Protein AF-A0A2T2UV21-F1 (afdb_monomer)

Mean predicted aligned error: 8.76 Å

Nearest PDB structures (foldseek):
  7okt-assembly1_A  TM=3.272E-01  e=1.827E-02  Homo sapiens
  8c44-assembly1_C  TM=3.329E-01  e=5.247E-02  Homo sapiens
  2wy3-assembly1_A  TM=2.873E-01  e=1.207E-01  Homo sapiens
  7t0r-assembly1_A  TM=2.898E-01  e=2.223E-01  Homo sapiens
  7fi7-assembly1_C  TM=2.508E-01  e=1.552E+00  Homo sapiens

pLDDT: mean 76.43, std 15.65, range [27.02, 93.19]

Foldseek 3Di:
DDDDDFCPPDDQDDDDPDAWWDWGWPDPDLQAQIWIWIDHPDDIDIDRFDFDAQQFFKKKWKWFAARVHNDIDTAWIWTQRQQDIDIDDHPPPQADPVLVVVLVVVVNVVSDPVCNVVSQLVSQLRGPHKMKIWMWGAPGRGSRTQWIKMWIYHNSDTDDIDIDHDRDSD

Sequence (170 aa):
MPWYNPHDDWQETDAPTGPGLDVQINAPNRDERPVVRFQTDSDPFLLTGTEPRPETDTIHTVARIDPGTGTGTLLFVVHADGQNLVFEERAPDAVNDAVYDHVRSALNEIMVPVYIDDVIDELSEKVSGLAVLHTAQYDGTGPTWTYFRTSVFDDGTLLLEDEYGEMDLS

Solvent-accessible surface area (backbone atoms only — not comparable to full-atom values): 9782 Å² total; per-residue (Å²): 135,86,76,89,71,86,79,84,79,81,67,89,73,76,82,80,92,67,92,57,74,45,82,44,75,50,63,95,44,54,75,43,62,51,29,42,34,36,38,36,101,50,77,62,27,73,51,54,64,77,86,59,45,79,72,40,57,38,41,38,27,34,30,37,32,34,72,92,65,28,49,65,41,65,42,37,33,37,34,28,39,82,74,41,77,50,79,43,69,73,36,80,87,72,53,58,68,71,58,50,54,47,49,55,50,52,51,70,71,47,64,47,80,86,54,50,58,61,51,46,27,62,44,7,60,75,47,85,44,34,27,33,44,38,36,40,23,46,74,41,64,48,51,30,44,58,22,39,36,38,40,33,19,46,68,60,36,84,76,47,76,53,75,44,75,64,83,83,87,126

Secondary structure (DSSP, 8-state):
-PPP--------PPPP-SSS-EEEEE-S-TTS--EEEEE-SSSPEEE------TT-SEEEEEEEEETTTTEEEEEEEEEEETTEEEEE---TTTS-HHHHHHHHHHHHH--SGGGHHHHHHHHHTTSSSEEEEEEEEESSSSS-EEEEEEEEEETTEEEEEEEES-----

Structure (mmCIF, N/CA/C/O backbone):
data_AF-A0A2T2UV21-F1
#
_entry.id   AF-A0A2T2UV21-F1
#
loop_
_atom_site.group_PDB
_atom_site.id
_atom_site.type_symbol
_atom_site.label_atom_id
_atom_site.label_alt_id
_atom_site.label_comp_id
_atom_site.label_asym_id
_atom_site.label_entity_id
_atom_site.label_seq_id
_atom_site.pdbx_PDB_ins_code
_atom_site.Cartn_x
_atom_site.Cartn_y
_atom_site.Cartn_z
_atom_site.occupancy
_atom_site.B_iso_or_equiv
_atom_site.auth_seq_id
_atom_site.auth_comp_id
_atom_site.auth_asym_id
_atom_site.auth_atom_id
_atom_site.pdbx_PDB_model_num
ATOM 1 N N . MET A 1 1 ? 8.908 -31.275 0.273 1.00 32.34 1 MET A N 1
ATOM 2 C CA . MET A 1 1 ? 9.275 -29.984 -0.331 1.00 32.34 1 MET A CA 1
ATOM 3 C C . MET A 1 1 ? 8.289 -29.750 -1.467 1.00 32.34 1 MET A C 1
ATOM 5 O O . MET A 1 1 ? 8.500 -30.325 -2.530 1.00 32.34 1 MET A O 1
ATOM 9 N N . PRO A 1 2 ? 7.142 -29.096 -1.231 1.00 30.80 2 PRO A N 1
ATOM 10 C CA . PRO A 1 2 ? 6.281 -28.679 -2.326 1.00 3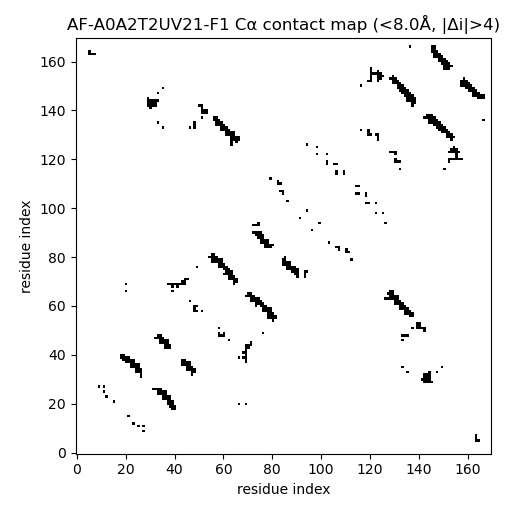0.80 2 PRO A CA 1
ATOM 11 C C . PRO A 1 2 ? 6.925 -27.454 -2.980 1.00 30.80 2 PRO A C 1
ATOM 13 O O . PRO A 1 2 ? 7.335 -26.526 -2.290 1.00 30.80 2 PRO A O 1
ATOM 16 N N . TRP A 1 3 ? 7.101 -27.521 -4.293 1.00 29.81 3 TRP A N 1
ATOM 17 C CA . TRP A 1 3 ? 7.645 -26.437 -5.099 1.00 29.81 3 TRP A CA 1
ATOM 18 C C . TRP A 1 3 ? 6.551 -25.390 -5.312 1.00 29.81 3 TRP A C 1
ATOM 20 O O . TRP A 1 3 ? 5.423 -25.753 -5.646 1.00 29.81 3 TRP A O 1
ATOM 30 N N . TYR A 1 4 ? 6.893 -24.126 -5.071 1.00 34.09 4 TYR A N 1
ATOM 31 C CA . TYR A 1 4 ? 6.077 -22.959 -5.394 1.00 34.09 4 TYR A CA 1
ATOM 32 C C . TYR A 1 4 ? 5.846 -22.937 -6.911 1.00 34.09 4 TYR A C 1
ATOM 34 O O . TYR A 1 4 ? 6.796 -23.070 -7.684 1.00 34.09 4 TYR A O 1
ATOM 42 N N . ASN A 1 5 ? 4.583 -22.869 -7.322 1.00 27.02 5 ASN A N 1
ATOM 43 C CA . ASN A 1 5 ? 4.183 -22.780 -8.719 1.00 27.02 5 ASN A CA 1
ATOM 44 C C . ASN A 1 5 ? 3.604 -21.373 -8.906 1.00 27.02 5 ASN A C 1
ATOM 46 O O . ASN A 1 5 ? 2.537 -21.126 -8.339 1.00 27.02 5 ASN A O 1
ATOM 50 N N . PRO A 1 6 ? 4.281 -20.458 -9.622 1.00 38.47 6 PRO A N 1
ATOM 51 C CA . PRO A 1 6 ? 3.704 -19.155 -9.919 1.00 38.47 6 PRO A CA 1
ATOM 52 C C . PRO A 1 6 ? 2.419 -19.396 -10.716 1.00 38.47 6 PRO A C 1
ATOM 54 O O . PRO A 1 6 ? 2.433 -20.046 -11.765 1.00 38.47 6 PRO A O 1
ATOM 57 N N . HIS A 1 7 ? 1.282 -18.978 -10.165 1.00 36.75 7 HIS A N 1
ATOM 58 C CA . HIS A 1 7 ? -0.004 -19.107 -10.835 1.00 36.75 7 HIS A CA 1
ATOM 59 C C . HIS A 1 7 ? -0.081 -18.055 -11.951 1.00 36.75 7 HIS A C 1
ATOM 61 O O . HIS A 1 7 ? -0.518 -16.934 -11.740 1.00 36.75 7 HIS A O 1
ATOM 67 N N . ASP A 1 8 ? 0.341 -18.446 -13.154 1.00 38.53 8 ASP A N 1
ATOM 68 C CA . ASP A 1 8 ? 0.258 -17.653 -14.396 1.00 38.53 8 ASP A CA 1
ATOM 69 C C . ASP A 1 8 ? -1.171 -17.639 -15.004 1.00 38.53 8 ASP A C 1
ATOM 71 O O . ASP A 1 8 ? -1.413 -17.067 -16.066 1.00 38.53 8 ASP A O 1
ATOM 75 N N . ASP A 1 9 ? -2.139 -18.272 -14.331 1.00 37.34 9 ASP A N 1
ATOM 76 C CA . ASP A 1 9 ? -3.537 -18.387 -14.760 1.00 37.34 9 ASP A CA 1
ATOM 77 C C . ASP A 1 9 ? -4.398 -17.289 -14.113 1.00 37.34 9 ASP A C 1
ATOM 79 O O . ASP A 1 9 ? -5.303 -17.565 -13.322 1.00 37.34 9 ASP A O 1
ATOM 83 N N . TRP A 1 10 ? -4.109 -16.025 -14.428 1.00 43.28 10 TRP A N 1
ATOM 84 C CA . TRP A 1 10 ? -4.939 -14.914 -13.966 1.00 43.28 10 TRP A CA 1
ATOM 85 C C . TRP A 1 10 ? -6.295 -14.927 -14.687 1.00 43.28 10 TRP A C 1
ATOM 87 O O . TRP A 1 10 ? 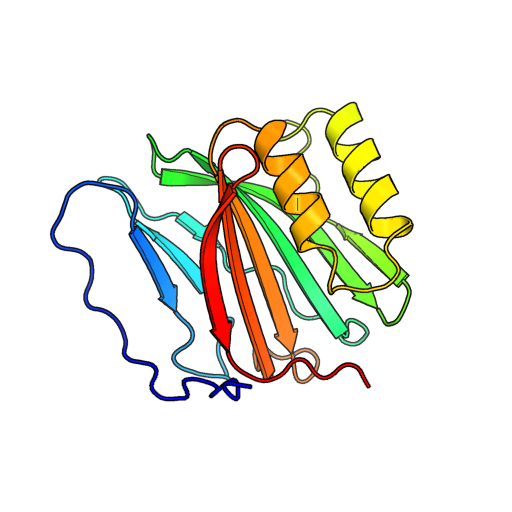-6.362 -14.965 -15.919 1.00 43.28 10 TRP A O 1
ATOM 97 N N . GLN A 1 11 ? -7.388 -14.890 -13.926 1.00 38.41 11 GLN A N 1
ATOM 98 C CA . GLN A 1 11 ? -8.730 -14.642 -14.449 1.00 38.41 11 GLN A CA 1
ATOM 99 C C . GLN A 1 11 ? -9.283 -13.400 -13.766 1.00 38.41 11 GLN A C 1
ATOM 101 O O . GLN A 1 11 ? -9.299 -13.331 -12.540 1.00 38.41 11 GLN A O 1
ATOM 106 N N . GLU A 1 12 ? -9.745 -12.442 -14.569 1.00 39.62 12 GLU A N 1
ATOM 107 C CA . GLU A 1 12 ? -10.559 -11.324 -14.101 1.00 39.62 12 GLU A CA 1
ATOM 108 C C . GLU A 1 12 ? -11.738 -11.910 -13.318 1.00 39.62 12 GLU A C 1
ATOM 110 O O . GLU A 1 12 ? -12.584 -12.607 -13.881 1.00 39.62 12 GLU A O 1
ATOM 115 N N . THR A 1 13 ? -11.745 -11.726 -11.999 1.00 44.94 13 THR A N 1
ATOM 116 C CA . THR A 1 13 ? -12.855 -12.174 -11.169 1.00 44.94 13 THR A CA 1
ATOM 117 C C . THR A 1 13 ? -14.022 -11.220 -11.370 1.00 44.94 13 THR A C 1
ATOM 119 O O . THR A 1 13 ? -13.888 -10.003 -11.234 1.00 44.94 13 THR A O 1
ATOM 122 N N . ASP A 1 14 ? -15.181 -11.784 -11.719 1.00 43.19 14 ASP A N 1
ATOM 123 C CA . ASP A 1 14 ? -16.437 -11.041 -11.761 1.00 43.19 14 ASP A CA 1
ATOM 124 C C . ASP A 1 14 ? -16.653 -10.310 -10.429 1.00 43.19 14 ASP A C 1
ATOM 126 O O . ASP A 1 14 ? -16.345 -10.841 -9.358 1.00 43.19 14 ASP A O 1
ATOM 130 N N . ALA A 1 15 ? -17.218 -9.102 -10.495 1.00 50.12 15 ALA A N 1
ATOM 131 C CA . ALA A 1 15 ? -17.506 -8.323 -9.300 1.00 50.12 15 ALA A CA 1
ATOM 132 C C . ALA A 1 15 ? -18.342 -9.147 -8.286 1.00 50.12 15 ALA A C 1
ATOM 134 O O . ALA A 1 15 ? -19.316 -9.801 -8.678 1.00 50.12 15 ALA A O 1
ATOM 135 N N . PRO A 1 16 ? -18.001 -9.115 -6.988 1.00 52.50 16 PRO A N 1
ATOM 136 C CA . PRO A 1 16 ? -18.674 -9.831 -5.922 1.00 52.50 16 PRO A CA 1
ATOM 137 C C . PRO A 1 16 ? -20.154 -9.469 -5.893 1.00 52.50 16 PRO A C 1
ATOM 139 O O . PRO A 1 16 ? -20.568 -8.315 -5.978 1.00 52.50 16 PRO A O 1
ATOM 142 N N . THR A 1 17 ? -20.977 -10.493 -5.718 1.00 49.00 17 THR A N 1
ATOM 143 C CA . THR A 1 17 ? -22.435 -10.369 -5.643 1.00 49.00 17 THR A CA 1
ATOM 144 C C . THR A 1 17 ? -22.962 -10.332 -4.201 1.00 49.00 17 THR A C 1
ATOM 146 O O . THR A 1 17 ? -24.149 -10.579 -3.987 1.00 49.00 17 THR A O 1
ATOM 149 N N . GLY A 1 18 ? -22.107 -10.096 -3.198 1.00 54.25 18 GLY A N 1
ATOM 150 C CA . GLY A 1 18 ? -22.454 -10.186 -1.772 1.00 54.25 18 GLY A CA 1
ATOM 151 C C . GLY A 1 18 ? -22.006 -8.973 -0.943 1.00 54.25 18 GLY A C 1
ATOM 152 O O . GLY A 1 18 ? -21.129 -8.240 -1.383 1.00 54.25 18 GLY A O 1
ATOM 153 N N . PRO A 1 19 ? -22.602 -8.757 0.247 1.00 52.00 19 PRO A N 1
ATOM 154 C CA . PRO A 1 19 ? -22.220 -7.664 1.140 1.00 52.00 19 PRO A CA 1
ATOM 155 C C . PRO A 1 19 ? -20.870 -7.942 1.819 1.00 52.00 19 PRO A C 1
ATOM 157 O O . PRO A 1 19 ? -20.619 -9.069 2.251 1.00 52.00 19 PRO A O 1
ATOM 160 N N . GLY A 1 20 ? -20.038 -6.910 1.972 1.00 63.31 20 GLY A N 1
ATOM 161 C CA . GLY A 1 20 ? -18.727 -6.994 2.627 1.00 63.31 20 GLY A CA 1
ATOM 162 C C . GLY A 1 20 ? -17.639 -6.209 1.892 1.00 63.31 20 GLY A C 1
ATOM 163 O O . GLY A 1 20 ? -17.921 -5.541 0.901 1.00 63.31 20 GLY A O 1
ATOM 164 N N . LEU A 1 21 ? -16.407 -6.285 2.404 1.00 67.00 21 LEU A N 1
ATOM 165 C CA . LEU A 1 21 ? -15.219 -5.801 1.705 1.00 67.00 21 LEU A CA 1
ATOM 166 C C . LEU A 1 21 ? -14.702 -6.903 0.777 1.00 67.00 21 LEU A C 1
ATOM 168 O O . LEU A 1 21 ? -14.402 -8.001 1.243 1.00 67.00 21 LEU A O 1
ATOM 172 N N . ASP A 1 22 ? -14.568 -6.589 -0.504 1.00 75.00 22 ASP A N 1
ATOM 173 C CA . ASP A 1 22 ? -13.919 -7.440 -1.500 1.00 75.00 22 ASP A CA 1
ATOM 174 C C . ASP A 1 22 ? -12.667 -6.756 -2.045 1.00 75.00 22 ASP A C 1
ATOM 176 O O . ASP A 1 22 ? -12.627 -5.530 -2.189 1.00 75.00 22 ASP A O 1
ATOM 180 N N . VAL A 1 23 ? -11.642 -7.551 -2.340 1.00 72.25 23 VAL A N 1
ATOM 181 C CA . VAL A 1 23 ? -10.372 -7.063 -2.876 1.00 72.25 23 VAL A CA 1
ATOM 182 C C . VAL A 1 23 ? -10.193 -7.644 -4.266 1.00 72.25 23 VAL A C 1
ATOM 184 O O . VAL A 1 23 ? -9.982 -8.840 -4.436 1.00 72.25 23 VAL A O 1
ATOM 187 N N . GLN A 1 24 ? -10.260 -6.772 -5.263 1.00 74.19 24 GLN A N 1
ATOM 188 C CA . GLN A 1 24 ? -9.959 -7.097 -6.647 1.00 74.19 24 GLN A CA 1
ATOM 189 C C . GLN A 1 24 ? -8.622 -6.517 -7.025 1.00 74.19 24 GLN A C 1
ATOM 191 O O . GLN A 1 24 ? -8.345 -5.345 -6.792 1.00 74.19 24 GLN A O 1
ATOM 196 N N . ILE A 1 25 ? -7.827 -7.310 -7.708 1.00 70.62 25 ILE A N 1
ATOM 197 C CA . ILE A 1 25 ? -6.619 -6.823 -8.344 1.00 70.62 25 ILE A CA 1
ATOM 198 C C . ILE A 1 25 ? -6.971 -6.585 -9.801 1.00 70.62 25 ILE A C 1
ATOM 200 O O . ILE A 1 25 ? -7.700 -7.354 -10.408 1.00 70.62 25 ILE A O 1
ATOM 204 N N . ASN A 1 26 ? -6.523 -5.476 -10.360 1.00 69.44 26 ASN A N 1
ATOM 205 C CA . ASN A 1 26 ? -6.641 -5.191 -11.775 1.00 69.44 26 ASN A CA 1
ATOM 206 C C . ASN A 1 26 ? -5.225 -5.021 -12.312 1.00 69.44 26 ASN A C 1
ATOM 208 O O . ASN A 1 26 ? -4.652 -3.932 -12.246 1.00 69.44 26 ASN A O 1
ATOM 212 N N . ALA A 1 27 ? -4.664 -6.133 -12.782 1.00 65.38 27 ALA A N 1
ATOM 213 C CA . ALA A 1 27 ? -3.365 -6.209 -13.438 1.00 65.38 27 ALA A CA 1
ATOM 214 C C . ALA A 1 27 ? -3.404 -7.023 -14.764 1.00 65.38 27 ALA A C 1
ATOM 216 O O . ALA A 1 27 ? -2.474 -7.777 -15.043 1.00 65.38 27 ALA A O 1
ATOM 217 N N . PRO A 1 28 ? -4.459 -6.924 -15.607 1.00 59.06 28 PRO A N 1
ATOM 218 C CA . PRO A 1 28 ? -4.628 -7.782 -16.786 1.00 59.06 28 PRO A CA 1
ATOM 219 C C . PRO A 1 28 ? -3.633 -7.474 -17.915 1.00 59.06 28 PRO A C 1
ATOM 221 O O . PRO A 1 28 ? -3.460 -8.284 -18.824 1.00 59.06 28 PRO A O 1
ATOM 224 N N . ASN A 1 29 ? -3.002 -6.297 -17.886 1.00 70.88 29 ASN A N 1
ATOM 225 C CA . ASN A 1 29 ? -2.057 -5.841 -18.892 1.00 70.88 29 ASN A CA 1
ATOM 226 C C . ASN A 1 29 ? -0.784 -5.332 -18.211 1.00 70.88 29 ASN A C 1
ATOM 228 O O . ASN A 1 29 ? -0.842 -4.409 -17.398 1.00 70.88 29 ASN A O 1
ATOM 232 N N . ARG A 1 30 ? 0.369 -5.905 -18.578 1.00 73.88 30 ARG A N 1
ATOM 233 C CA . ARG A 1 30 ? 1.665 -5.457 -18.059 1.00 73.88 30 ARG A CA 1
ATOM 234 C C . ARG A 1 30 ? 1.972 -4.011 -18.422 1.00 73.88 30 ARG A C 1
ATOM 236 O O . ARG A 1 30 ? 2.742 -3.407 -17.703 1.00 73.88 30 ARG A O 1
ATOM 243 N N . ASP A 1 31 ? 1.355 -3.450 -19.464 1.00 75.12 31 ASP A N 1
ATOM 244 C CA . ASP A 1 31 ? 1.547 -2.058 -19.898 1.00 75.12 31 ASP A CA 1
ATOM 245 C C . ASP A 1 31 ? 0.688 -1.030 -19.131 1.00 75.12 31 ASP A C 1
ATOM 247 O O . ASP A 1 31 ? 0.717 0.164 -19.438 1.00 75.12 31 ASP A O 1
ATOM 251 N N . GLU A 1 32 ? -0.087 -1.465 -18.137 1.00 78.44 32 GLU A N 1
ATOM 252 C CA . GLU A 1 32 ? -0.891 -0.602 -17.269 1.00 78.44 32 GLU A CA 1
ATOM 253 C C . GLU A 1 32 ? -0.502 -0.813 -15.808 1.00 78.44 32 GLU A C 1
ATOM 255 O O . GLU A 1 32 ? -0.212 -1.931 -15.395 1.00 78.44 32 GLU A O 1
ATOM 260 N N . ARG A 1 33 ? -0.520 0.254 -14.999 1.00 78.25 33 ARG A N 1
ATOM 261 C CA . ARG A 1 33 ? -0.142 0.158 -13.582 1.00 78.25 33 ARG A CA 1
ATOM 262 C C . ARG A 1 33 ? -1.086 -0.797 -12.839 1.00 78.25 33 ARG A C 1
ATOM 264 O O . ARG A 1 33 ? -2.301 -0.634 -12.974 1.00 78.25 33 ARG A O 1
ATOM 271 N N . PRO A 1 34 ? -0.565 -1.725 -12.019 1.00 81.81 34 PRO A N 1
ATOM 272 C CA . PRO A 1 34 ? -1.402 -2.659 -11.284 1.00 81.81 34 PRO A CA 1
ATOM 273 C C . PRO A 1 34 ? -2.184 -1.913 -10.199 1.00 81.81 34 PRO A C 1
ATOM 275 O O . PRO A 1 34 ? -1.635 -1.084 -9.464 1.00 81.81 34 PRO A O 1
ATOM 278 N N . VAL A 1 35 ? -3.479 -2.203 -10.092 1.00 83.38 35 VAL A N 1
ATOM 279 C CA . VAL A 1 35 ? -4.384 -1.528 -9.153 1.00 83.38 35 VAL A CA 1
ATOM 280 C C . VAL A 1 35 ? -5.010 -2.537 -8.209 1.00 83.38 35 VAL A C 1
ATOM 282 O O . VAL A 1 35 ? -5.545 -3.543 -8.657 1.00 83.38 35 VAL A O 1
ATOM 285 N N . VAL A 1 36 ? -5.028 -2.232 -6.913 1.00 83.50 36 VAL A N 1
ATOM 286 C CA . VAL A 1 36 ? -5.837 -2.964 -5.933 1.00 83.50 36 VAL A CA 1
ATOM 287 C C . VAL A 1 36 ? -7.109 -2.167 -5.678 1.00 83.50 36 VAL A C 1
ATOM 289 O O . VAL A 1 36 ? -7.073 -1.010 -5.262 1.00 83.50 36 VAL A O 1
ATOM 292 N N . ARG A 1 37 ? -8.251 -2.771 -5.972 1.00 84.88 37 ARG A N 1
ATOM 293 C CA . ARG A 1 37 ? -9.585 -2.217 -5.799 1.00 84.88 37 ARG A CA 1
ATOM 294 C C . ARG A 1 37 ? -10.233 -2.844 -4.572 1.00 84.88 37 ARG A C 1
ATOM 296 O O . ARG A 1 37 ? -10.466 -4.044 -4.536 1.00 84.88 37 ARG A O 1
ATOM 303 N N . PHE A 1 38 ? -10.605 -1.999 -3.625 1.00 82.00 38 PHE A N 1
ATOM 304 C CA . PHE A 1 38 ? -11.379 -2.356 -2.446 1.00 82.00 38 PHE A CA 1
ATOM 305 C C . PHE A 1 38 ? -12.841 -1.997 -2.703 1.00 82.00 38 PHE A C 1
ATOM 307 O O . PHE A 1 38 ? -13.174 -0.818 -2.837 1.00 82.00 38 PHE A O 1
ATOM 314 N N . GLN A 1 39 ? -13.697 -3.006 -2.842 1.00 77.62 39 GLN A N 1
ATOM 315 C CA . GLN A 1 39 ? -15.127 -2.840 -3.088 1.00 77.62 39 GLN A CA 1
ATOM 316 C C . GLN A 1 39 ? -15.928 -3.029 -1.806 1.00 77.62 39 GLN A C 1
ATOM 318 O O . GLN A 1 39 ? -15.686 -3.955 -1.039 1.00 77.62 39 GLN A O 1
ATOM 323 N N . THR A 1 40 ? -16.907 -2.158 -1.611 1.00 74.25 40 THR A N 1
ATOM 324 C CA . THR A 1 40 ? -17.900 -2.192 -0.533 1.00 74.25 40 THR A CA 1
ATOM 325 C C . THR A 1 40 ? -19.271 -1.852 -1.123 1.00 74.25 40 THR A C 1
ATOM 327 O O . THR A 1 40 ? -19.413 -1.684 -2.333 1.00 74.25 40 THR A O 1
ATOM 330 N N . ASP A 1 41 ? -20.290 -1.676 -0.277 1.00 70.56 41 ASP A N 1
ATOM 331 C CA . ASP A 1 41 ? -21.603 -1.156 -0.696 1.00 70.56 41 ASP A CA 1
ATOM 332 C C . ASP A 1 41 ? -21.557 0.322 -1.181 1.00 70.56 41 ASP A C 1
ATOM 334 O O . ASP A 1 41 ? -22.580 0.886 -1.579 1.00 70.56 41 ASP A O 1
ATOM 338 N N . SER A 1 42 ? -20.387 0.968 -1.113 1.00 69.44 42 SER A N 1
ATOM 339 C CA . SER A 1 42 ? -20.097 2.362 -1.484 1.00 69.44 42 SER A CA 1
ATOM 340 C C . SER A 1 42 ? -19.122 2.446 -2.674 1.00 69.44 42 SER A C 1
ATOM 342 O O . SER A 1 42 ? -18.767 1.434 -3.277 1.00 69.44 42 SER A O 1
ATOM 344 N N . ASP A 1 43 ? -18.715 3.665 -3.058 1.00 74.94 43 ASP A N 1
ATOM 345 C CA . ASP A 1 43 ? -17.720 3.862 -4.119 1.00 74.94 43 ASP A CA 1
ATOM 346 C C . ASP A 1 43 ? -16.402 3.141 -3.773 1.00 74.94 43 ASP A C 1
ATOM 348 O O . ASP A 1 43 ? -15.902 3.293 -2.654 1.00 74.94 43 ASP A O 1
ATOM 352 N N . PRO A 1 44 ? -15.809 2.389 -4.717 1.00 75.94 44 PRO A N 1
ATOM 353 C CA . PRO A 1 44 ? -14.622 1.598 -4.438 1.00 75.94 44 PRO A CA 1
ATOM 354 C C . PRO A 1 44 ? -13.390 2.477 -4.222 1.00 75.94 44 PRO A C 1
ATOM 356 O O . PRO A 1 44 ? -13.154 3.439 -4.961 1.00 75.94 44 PRO A O 1
ATOM 359 N N . PHE A 1 45 ? -12.545 2.090 -3.270 1.00 82.44 45 PHE A N 1
ATOM 360 C CA . PHE A 1 45 ? -11.221 2.684 -3.119 1.00 82.44 45 PHE A CA 1
ATOM 361 C C . PHE A 1 45 ? -10.213 1.990 -4.039 1.00 82.44 45 PHE A C 1
ATOM 363 O O . PHE A 1 45 ? -10.175 0.763 -4.133 1.00 82.44 45 PHE A O 1
ATOM 370 N N . LEU A 1 46 ? -9.387 2.784 -4.724 1.00 86.12 46 LEU A N 1
ATOM 371 C CA . LEU A 1 46 ? -8.368 2.300 -5.652 1.00 86.12 46 LEU A CA 1
ATOM 372 C C . LEU A 1 46 ? -6.979 2.632 -5.114 1.00 86.12 46 LEU A C 1
ATOM 374 O O . LEU A 1 46 ? -6.601 3.799 -5.023 1.00 86.12 46 LEU A O 1
ATOM 378 N N . LEU A 1 47 ? -6.204 1.596 -4.818 1.00 85.75 47 LEU A N 1
ATOM 379 C CA . LEU A 1 47 ? -4.791 1.688 -4.497 1.00 85.75 47 LEU A CA 1
ATOM 380 C C . LEU A 1 47 ? -3.977 1.389 -5.757 1.00 85.75 47 LEU A C 1
ATOM 382 O O . LEU A 1 47 ? -3.769 0.237 -6.129 1.00 85.75 47 LEU A O 1
ATOM 386 N N . THR A 1 48 ? -3.541 2.444 -6.439 1.00 80.25 48 THR A N 1
ATOM 387 C CA . THR A 1 48 ? -2.794 2.350 -7.705 1.00 80.25 48 THR A CA 1
ATOM 388 C C . THR A 1 48 ? -1.274 2.317 -7.516 1.00 80.25 48 THR A C 1
ATOM 390 O O . THR A 1 48 ? -0.540 2.113 -8.481 1.00 80.25 48 THR A O 1
ATOM 393 N N . GLY A 1 49 ? -0.782 2.591 -6.305 1.00 80.50 49 GLY A N 1
ATOM 394 C CA . GLY A 1 49 ? 0.631 2.871 -6.025 1.00 80.50 49 GLY A CA 1
ATOM 395 C C . GLY A 1 49 ? 1.046 4.313 -6.366 1.00 80.50 49 GLY A C 1
ATOM 396 O O . GLY A 1 49 ? 0.191 5.132 -6.730 1.00 80.50 49 GLY A O 1
ATOM 397 N N . THR A 1 50 ? 2.353 4.598 -6.407 1.00 81.06 50 THR A N 1
ATOM 398 C CA . THR A 1 50 ? 2.919 5.859 -6.949 1.00 81.06 50 THR A CA 1
ATOM 399 C C . THR A 1 50 ? 3.588 5.704 -8.329 1.00 81.06 50 THR A C 1
ATOM 401 O O . THR A 1 50 ? 3.737 4.592 -8.835 1.00 81.06 50 THR A O 1
ATOM 404 N N . GLU A 1 51 ? 3.935 6.824 -8.971 1.00 79.56 51 GLU A N 1
ATOM 405 C CA . GLU A 1 51 ? 4.580 6.836 -10.290 1.00 79.56 51 GLU A CA 1
ATOM 406 C C . GLU A 1 51 ? 5.962 6.144 -10.282 1.00 79.56 51 GLU A C 1
ATOM 408 O O . GLU A 1 51 ? 6.742 6.363 -9.350 1.00 79.56 51 GLU A O 1
ATOM 413 N N . PRO A 1 52 ? 6.288 5.352 -11.326 1.00 78.19 52 PRO A N 1
ATOM 414 C CA . PRO A 1 52 ? 7.587 4.701 -11.480 1.00 78.19 52 PRO A CA 1
ATOM 415 C C . PRO A 1 52 ? 8.752 5.687 -11.508 1.00 78.19 52 PRO A C 1
ATOM 417 O O . PRO A 1 52 ? 8.649 6.783 -12.070 1.00 78.19 52 PRO A O 1
ATOM 420 N N . ARG A 1 53 ? 9.896 5.267 -10.965 1.00 75.81 53 ARG A N 1
ATOM 421 C CA . ARG A 1 53 ? 11.127 6.060 -10.942 1.00 75.81 53 ARG A CA 1
ATOM 422 C C . ARG A 1 53 ? 12.283 5.317 -11.592 1.00 75.81 53 ARG A C 1
ATOM 424 O O . ARG A 1 53 ? 12.410 4.118 -11.394 1.00 75.81 53 ARG A O 1
ATOM 431 N N . PRO A 1 54 ? 13.155 6.024 -12.333 1.00 70.00 54 PRO A N 1
ATOM 432 C CA . PRO A 1 54 ? 14.248 5.382 -13.057 1.00 70.00 54 PRO A CA 1
ATOM 433 C C . PRO A 1 54 ? 15.333 4.765 -12.165 1.00 70.00 54 PRO A C 1
ATOM 435 O O . PRO A 1 54 ? 16.090 3.942 -12.664 1.00 70.00 54 PRO A O 1
ATOM 438 N N . GLU A 1 55 ? 15.447 5.179 -10.899 1.00 73.38 55 GLU A N 1
ATOM 439 C CA . GLU A 1 55 ? 16.477 4.693 -9.961 1.00 73.38 55 GLU A CA 1
ATOM 440 C C . GLU A 1 55 ? 15.915 3.739 -8.892 1.00 73.38 55 GLU A C 1
ATOM 442 O O . GLU A 1 55 ? 16.657 3.328 -8.005 1.00 73.38 55 GLU A O 1
ATOM 447 N N . THR A 1 56 ? 14.625 3.396 -8.981 1.00 77.38 56 THR A N 1
ATOM 448 C CA . THR A 1 56 ? 13.921 2.608 -7.966 1.00 77.38 56 THR A CA 1
ATOM 449 C C . THR A 1 56 ? 13.669 1.194 -8.449 1.00 77.38 56 THR A C 1
ATOM 451 O O . THR A 1 56 ? 13.009 0.990 -9.468 1.00 77.38 56 THR A O 1
ATOM 454 N N . ASP A 1 57 ? 14.145 0.232 -7.667 1.00 79.62 57 ASP A N 1
ATOM 455 C CA . ASP A 1 57 ? 13.972 -1.192 -7.926 1.00 79.62 57 ASP A CA 1
ATOM 456 C C . ASP A 1 57 ? 12.554 -1.620 -7.555 1.00 79.62 57 ASP A C 1
ATOM 458 O O . ASP A 1 57 ? 11.847 -2.217 -8.359 1.00 79.62 57 ASP A O 1
ATOM 462 N N . THR A 1 58 ? 12.085 -1.266 -6.357 1.00 86.25 58 THR A N 1
ATOM 463 C CA . THR A 1 58 ? 10.724 -1.594 -5.918 1.00 86.25 58 THR A CA 1
ATOM 464 C C . THR A 1 58 ? 10.044 -0.414 -5.246 1.00 86.25 58 THR A C 1
ATOM 466 O O . THR A 1 58 ? 10.626 0.315 -4.446 1.00 86.25 58 THR A O 1
ATOM 469 N N . ILE A 1 59 ? 8.765 -0.236 -5.562 1.00 88.56 59 ILE A N 1
ATOM 470 C CA . ILE A 1 59 ? 7.911 0.792 -4.976 1.00 88.56 59 ILE A CA 1
ATOM 471 C C . ILE A 1 59 ? 6.927 0.110 -4.040 1.00 88.56 59 ILE A C 1
ATOM 473 O O . ILE A 1 59 ? 6.140 -0.729 -4.473 1.00 88.56 59 ILE A O 1
ATOM 477 N N . HIS A 1 60 ? 6.933 0.521 -2.779 1.00 89.81 60 HIS A N 1
ATOM 478 C CA . HIS A 1 60 ? 6.012 0.063 -1.752 1.00 89.81 60 HIS A CA 1
ATOM 479 C C . HIS A 1 60 ? 5.063 1.194 -1.380 1.00 89.81 60 HIS A C 1
ATOM 481 O O . HIS A 1 60 ? 5.473 2.252 -0.913 1.00 89.81 60 HIS A O 1
ATOM 487 N N . THR A 1 61 ? 3.776 0.980 -1.585 1.00 91.38 61 THR A N 1
ATOM 488 C CA . THR A 1 61 ? 2.718 1.928 -1.257 1.00 91.38 61 THR A CA 1
ATOM 489 C C . THR A 1 61 ? 1.880 1.339 -0.138 1.00 91.38 61 THR A C 1
ATOM 491 O O . THR A 1 61 ? 1.310 0.261 -0.293 1.00 91.38 61 THR A O 1
ATOM 494 N N . VAL A 1 62 ? 1.795 2.050 0.985 1.00 91.19 62 VAL A N 1
ATOM 495 C CA . VAL A 1 62 ? 1.079 1.580 2.171 1.00 91.19 62 VAL A CA 1
ATOM 496 C C . VAL A 1 62 ? -0.148 2.440 2.405 1.00 91.19 62 VAL A C 1
ATOM 498 O O . VAL A 1 62 ? -0.055 3.663 2.518 1.00 91.19 62 VAL A O 1
ATOM 501 N N 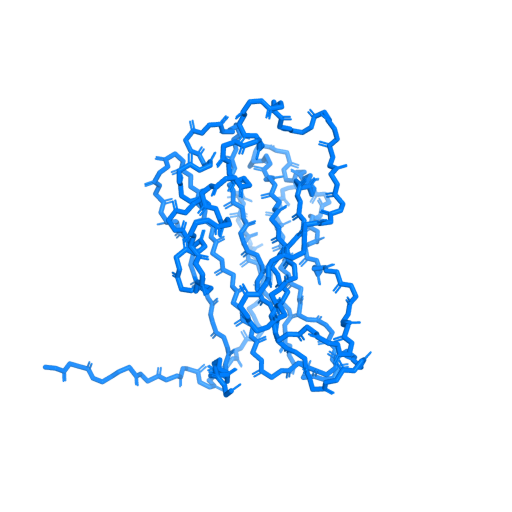. ALA A 1 63 ? -1.309 1.802 2.504 1.00 92.00 63 ALA A N 1
ATOM 502 C CA . ALA A 1 63 ? -2.582 2.463 2.755 1.00 92.00 63 ALA A CA 1
ATOM 503 C C . ALA A 1 63 ? -3.315 1.834 3.941 1.00 92.00 63 ALA A C 1
ATOM 505 O O . ALA A 1 63 ? -3.133 0.664 4.261 1.00 92.00 63 ALA A O 1
ATOM 506 N N . ARG A 1 64 ? -4.178 2.625 4.576 1.00 91.00 64 ARG A N 1
ATOM 507 C CA . ARG A 1 64 ? -5.136 2.171 5.582 1.00 91.00 64 ARG A CA 1
ATOM 508 C C . ARG A 1 64 ? -6.526 2.158 4.975 1.00 91.00 64 ARG A C 1
ATOM 510 O O . ARG A 1 64 ? -6.957 3.199 4.480 1.00 91.00 64 ARG A O 1
ATOM 517 N N . ILE A 1 65 ? -7.231 1.038 5.060 1.00 89.50 65 ILE A N 1
ATOM 518 C CA . ILE A 1 65 ? -8.617 0.908 4.600 1.00 89.50 65 ILE A CA 1
ATOM 519 C C . ILE A 1 65 ? -9.533 0.774 5.810 1.00 89.50 65 ILE A C 1
ATOM 521 O O . ILE A 1 65 ? -9.320 -0.085 6.660 1.00 89.50 65 ILE A O 1
ATOM 525 N N . ASP A 1 66 ? -10.564 1.608 5.890 1.00 87.44 66 ASP A N 1
ATOM 526 C CA . ASP A 1 66 ? -11.661 1.399 6.832 1.00 87.44 66 ASP A CA 1
ATOM 527 C C . ASP A 1 66 ? -12.654 0.390 6.227 1.00 87.44 66 ASP A C 1
ATOM 529 O O . ASP A 1 66 ? -13.381 0.741 5.289 1.00 87.44 66 ASP A O 1
ATOM 533 N N . PRO A 1 67 ? -12.726 -0.853 6.742 1.00 80.44 67 PRO A N 1
ATOM 534 C CA . PRO A 1 67 ? -13.597 -1.884 6.182 1.00 80.44 67 PRO A CA 1
ATOM 535 C C . PRO A 1 67 ? -15.089 -1.557 6.344 1.00 80.44 67 PRO A C 1
ATOM 537 O O . PRO A 1 67 ? -15.913 -2.110 5.620 1.00 80.44 67 PRO A O 1
ATOM 540 N N . GLY A 1 68 ? -15.460 -0.660 7.268 1.00 78.31 68 GLY A N 1
ATOM 541 C CA . GLY A 1 68 ? -16.850 -0.255 7.481 1.00 78.31 68 GLY A CA 1
ATOM 542 C C . GLY A 1 68 ? -17.364 0.746 6.445 1.00 78.31 68 GLY A C 1
ATOM 543 O O . GLY A 1 68 ? -18.570 0.818 6.212 1.00 78.31 68 GLY A O 1
ATOM 544 N N . THR A 1 69 ? -16.468 1.522 5.828 1.00 77.81 69 THR A N 1
ATOM 545 C CA . THR A 1 69 ? -16.822 2.565 4.848 1.00 77.81 69 THR A CA 1
ATOM 546 C C . THR A 1 69 ? -16.264 2.313 3.450 1.00 77.81 69 THR A C 1
ATOM 548 O O . THR A 1 69 ? -16.704 2.965 2.502 1.00 77.81 69 THR A O 1
ATOM 551 N N . GLY A 1 70 ? -15.293 1.405 3.317 1.00 74.50 70 GLY A N 1
ATOM 552 C CA . GLY A 1 70 ? -14.530 1.188 2.087 1.00 74.50 70 GLY A CA 1
ATOM 553 C C . GLY A 1 70 ? -13.576 2.331 1.754 1.00 74.50 70 GLY A C 1
ATOM 554 O O . GLY A 1 70 ? -13.004 2.352 0.669 1.00 74.50 70 GLY A O 1
ATOM 555 N N . THR A 1 71 ? -13.401 3.304 2.656 1.00 82.25 71 THR A N 1
ATOM 556 C CA . THR A 1 71 ? -12.535 4.456 2.399 1.00 82.25 71 THR A CA 1
ATOM 557 C C . THR A 1 71 ? -11.088 4.128 2.726 1.00 82.25 71 THR A C 1
ATOM 559 O O . THR A 1 71 ? -10.773 3.582 3.784 1.00 82.25 71 THR A O 1
ATOM 562 N N . GLY A 1 72 ? -10.196 4.471 1.801 1.00 84.50 72 GLY A N 1
ATOM 563 C CA . GLY A 1 72 ? -8.763 4.295 1.964 1.00 84.50 72 GLY A CA 1
ATOM 564 C C . GLY A 1 72 ? -8.041 5.613 2.189 1.00 84.50 72 GLY A C 1
ATOM 565 O O . GLY A 1 72 ? -8.441 6.670 1.702 1.00 84.50 72 GLY A O 1
ATOM 566 N N . THR A 1 73 ? -6.958 5.558 2.950 1.00 88.50 73 THR A N 1
ATOM 567 C CA . THR A 1 73 ? -6.038 6.674 3.163 1.00 88.50 73 THR A CA 1
ATOM 568 C C . THR A 1 73 ? -4.626 6.185 2.907 1.00 88.50 73 THR A C 1
ATOM 570 O O . THR A 1 73 ? -4.170 5.255 3.570 1.00 88.50 73 THR A O 1
ATOM 573 N N . LEU A 1 74 ? -3.928 6.809 1.960 1.00 88.75 74 LEU A N 1
ATOM 574 C CA . LEU A 1 74 ? -2.503 6.566 1.769 1.00 88.75 74 LEU A CA 1
ATOM 575 C C . LEU A 1 74 ? -1.758 6.987 3.039 1.00 88.75 74 LEU A C 1
ATOM 577 O O . LEU A 1 74 ? -1.963 8.096 3.526 1.00 88.75 74 LEU A O 1
ATOM 581 N N . LEU A 1 75 ? -0.930 6.105 3.587 1.00 88.56 75 LEU A N 1
ATOM 582 C CA . LEU A 1 75 ? -0.136 6.397 4.775 1.00 88.56 75 LEU A CA 1
ATOM 583 C C . LEU A 1 75 ? 1.225 6.950 4.375 1.00 88.56 75 LEU A C 1
ATOM 585 O O . LEU A 1 75 ? 1.597 8.042 4.815 1.00 88.56 75 LEU A O 1
ATOM 589 N N . PHE A 1 76 ? 1.939 6.172 3.562 1.00 88.44 76 PHE A N 1
ATOM 590 C CA . PHE A 1 76 ? 3.264 6.493 3.060 1.00 88.44 76 PHE A CA 1
ATOM 591 C C . PHE A 1 76 ? 3.641 5.644 1.853 1.00 88.44 76 PHE A C 1
ATOM 593 O O . PHE A 1 76 ? 3.057 4.590 1.586 1.00 88.44 76 PHE A O 1
ATOM 600 N N . VAL A 1 77 ? 4.658 6.119 1.148 1.00 89.31 77 VAL A N 1
ATOM 601 C CA . VAL A 1 77 ? 5.311 5.421 0.048 1.00 89.31 77 VAL A CA 1
ATOM 602 C C . VAL A 1 77 ? 6.779 5.226 0.403 1.00 89.31 77 VAL A C 1
ATOM 604 O O . VAL A 1 77 ? 7.406 6.107 0.989 1.00 89.31 77 VAL A O 1
ATOM 607 N N . VAL A 1 78 ? 7.339 4.077 0.049 1.00 88.38 78 VAL A N 1
ATOM 608 C CA . VAL A 1 78 ? 8.764 3.784 0.180 1.00 88.38 78 VAL A CA 1
ATOM 609 C C . VAL A 1 78 ? 9.286 3.315 -1.166 1.00 88.38 78 VAL A C 1
ATOM 611 O O . VAL A 1 78 ? 8.768 2.360 -1.736 1.00 88.38 78 VAL A O 1
ATOM 614 N N . HIS A 1 79 ? 10.316 3.985 -1.660 1.00 87.25 79 HIS A N 1
ATOM 615 C CA . HIS A 1 79 ? 11.075 3.562 -2.832 1.00 87.25 79 HIS A CA 1
ATOM 616 C C . HIS A 1 79 ? 12.332 2.848 -2.352 1.00 87.25 79 HIS A C 1
ATOM 618 O O . HIS A 1 79 ? 13.058 3.394 -1.517 1.00 87.25 79 HIS A O 1
ATOM 624 N N . ALA A 1 80 ? 12.556 1.629 -2.827 1.00 85.31 80 ALA A N 1
ATOM 625 C CA . ALA A 1 80 ? 13.791 0.900 -2.599 1.00 85.31 80 ALA A CA 1
ATOM 626 C C . ALA A 1 80 ? 14.726 1.112 -3.793 1.00 85.31 80 ALA A C 1
ATOM 628 O O . ALA A 1 80 ? 14.435 0.665 -4.901 1.00 85.31 80 ALA A O 1
ATOM 629 N N . ASP A 1 81 ? 15.843 1.789 -3.539 1.00 83.25 81 ASP A N 1
ATOM 630 C CA . ASP A 1 81 ? 16.893 2.085 -4.512 1.00 83.25 81 ASP A CA 1
ATOM 631 C C . ASP A 1 81 ? 18.151 1.303 -4.078 1.00 83.25 81 ASP A C 1
ATOM 633 O O . ASP A 1 81 ? 18.999 1.783 -3.304 1.00 83.25 81 ASP A O 1
ATOM 637 N N . GLY A 1 82 ? 18.237 0.037 -4.485 1.00 77.31 82 GLY A N 1
ATOM 638 C CA . GLY A 1 82 ? 19.213 -0.936 -4.010 1.00 77.31 82 GLY A CA 1
ATOM 639 C C . GLY A 1 82 ? 19.106 -1.181 -2.503 1.00 77.31 82 GLY A C 1
ATOM 640 O O . GLY A 1 82 ? 18.190 -1.833 -2.013 1.00 77.31 82 GLY A O 1
ATOM 641 N N . GLN A 1 83 ? 20.078 -0.665 -1.743 1.00 71.75 83 GLN A N 1
ATOM 642 C CA . GLN A 1 83 ? 20.118 -0.780 -0.275 1.00 71.75 83 GLN A CA 1
ATOM 643 C C . GLN A 1 83 ? 19.551 0.446 0.454 1.00 71.75 83 GLN A C 1
ATOM 645 O O . GLN A 1 83 ? 19.597 0.503 1.682 1.00 71.75 83 GLN A O 1
ATOM 650 N N . ASN A 1 84 ? 19.071 1.451 -0.279 1.00 79.00 84 ASN A N 1
ATOM 651 C CA . ASN A 1 84 ? 18.548 2.680 0.306 1.00 79.00 84 ASN A CA 1
ATOM 652 C C . ASN A 1 84 ? 17.025 2.701 0.228 1.00 79.00 84 ASN A C 1
ATOM 654 O O . ASN A 1 84 ? 16.449 2.345 -0.795 1.00 79.00 84 ASN A O 1
ATOM 658 N N . LEU A 1 85 ? 16.384 3.184 1.292 1.00 82.56 85 LEU A N 1
ATOM 659 C CA . LEU A 1 85 ? 14.946 3.422 1.317 1.00 82.56 85 LEU A CA 1
ATOM 660 C C . LEU A 1 85 ? 14.660 4.924 1.305 1.00 82.56 85 LEU A C 1
ATOM 662 O O . LEU A 1 85 ? 15.071 5.664 2.206 1.00 82.56 85 LEU A O 1
ATOM 666 N N . VAL A 1 86 ? 13.916 5.376 0.301 1.00 84.62 86 VAL A N 1
ATOM 667 C CA . VAL A 1 86 ? 13.457 6.759 0.171 1.00 84.62 86 VAL A CA 1
ATOM 668 C C . VAL A 1 86 ? 11.978 6.821 0.530 1.00 84.62 86 VAL A C 1
ATOM 670 O O . VAL A 1 86 ? 11.118 6.310 -0.180 1.00 84.62 86 VAL A O 1
ATOM 673 N N . PHE A 1 87 ? 11.681 7.462 1.658 1.00 83.69 87 PHE A N 1
ATOM 674 C CA . PHE A 1 87 ? 10.317 7.637 2.152 1.00 83.69 87 PHE A CA 1
ATOM 675 C C . PHE A 1 87 ? 9.670 8.864 1.524 1.00 83.69 87 PHE A C 1
ATOM 677 O O . PHE A 1 87 ? 10.227 9.963 1.576 1.00 83.69 87 PHE A O 1
ATOM 684 N N . GLU A 1 88 ? 8.461 8.687 1.012 1.00 79.75 88 GLU A N 1
ATOM 685 C CA . GLU A 1 88 ? 7.666 9.717 0.364 1.00 79.75 88 GLU A CA 1
ATOM 686 C C . GLU A 1 88 ? 6.226 9.757 0.855 1.00 79.75 88 GLU A C 1
ATOM 688 O O . GLU A 1 88 ? 5.749 8.841 1.519 1.00 79.75 88 GLU A O 1
ATOM 693 N N . GLU A 1 89 ? 5.566 10.866 0.505 1.00 66.06 89 GLU A N 1
ATOM 694 C CA . GLU A 1 89 ? 4.140 11.133 0.702 1.00 66.06 89 GLU A CA 1
ATOM 695 C C . GLU A 1 89 ? 3.610 10.731 2.074 1.00 66.06 89 GLU A C 1
ATOM 697 O O . GLU A 1 89 ? 3.052 9.664 2.266 1.00 66.06 89 GLU A O 1
ATOM 702 N N . ARG A 1 90 ? 3.708 11.635 3.046 1.00 68.19 90 ARG A N 1
ATOM 703 C CA . ARG A 1 90 ? 3.074 11.434 4.346 1.00 68.19 90 ARG A CA 1
ATOM 704 C C . ARG A 1 90 ? 1.653 11.988 4.323 1.00 68.19 90 ARG A C 1
ATOM 706 O O . ARG A 1 90 ? 1.480 13.175 4.052 1.00 68.19 90 ARG A O 1
ATOM 713 N N . ALA A 1 91 ? 0.668 11.195 4.741 1.00 66.88 91 ALA A N 1
ATOM 714 C CA . ALA A 1 91 ? -0.596 11.747 5.225 1.00 66.88 91 ALA A CA 1
ATOM 715 C C . ALA A 1 91 ? -0.440 12.130 6.711 1.00 66.88 91 ALA A C 1
ATOM 717 O O . ALA A 1 91 ? -0.446 11.247 7.574 1.00 66.88 91 ALA A O 1
ATOM 718 N N . PRO A 1 92 ? -0.253 13.424 7.048 1.00 60.47 92 PRO A N 1
ATOM 719 C CA . PRO A 1 92 ? 0.152 13.841 8.391 1.00 60.47 92 PRO A CA 1
ATOM 720 C C . PRO A 1 92 ? -0.835 13.445 9.489 1.00 60.47 92 PRO A C 1
ATOM 722 O O . PRO A 1 92 ? -0.396 13.204 10.611 1.00 60.47 92 PRO A O 1
ATOM 725 N N . ASP A 1 93 ? -2.115 13.306 9.140 1.00 71.25 93 ASP A N 1
ATOM 726 C CA . ASP A 1 93 ? -3.205 12.998 10.069 1.00 71.25 93 ASP A CA 1
ATOM 727 C C . ASP A 1 93 ? -3.625 11.514 10.064 1.00 71.25 93 ASP A C 1
ATOM 729 O O . ASP A 1 93 ? -4.513 11.119 10.819 1.00 71.25 93 ASP A O 1
ATOM 733 N N . ALA A 1 94 ? -3.025 10.674 9.212 1.00 70.00 94 ALA A N 1
ATOM 734 C CA . ALA A 1 94 ? -3.453 9.282 9.051 1.00 70.00 94 ALA A CA 1
ATOM 735 C C . ALA A 1 94 ? -2.820 8.325 10.076 1.00 70.00 94 ALA A C 1
ATOM 737 O O . ALA A 1 94 ? -3.443 7.330 10.454 1.00 70.00 94 ALA A O 1
ATOM 738 N N . VAL A 1 95 ? -1.604 8.641 10.538 1.00 78.25 95 VAL A N 1
ATOM 739 C CA . VAL A 1 95 ? -0.821 7.866 11.514 1.00 78.25 95 VAL A CA 1
ATOM 740 C C . VAL A 1 95 ? -0.120 8.827 12.477 1.00 78.25 95 VAL A C 1
ATOM 742 O O . VAL A 1 95 ? 0.353 9.888 12.074 1.00 78.25 95 VAL A O 1
ATOM 745 N N . ASN A 1 96 ? -0.048 8.456 13.757 1.00 84.56 96 ASN A N 1
ATOM 746 C CA . ASN A 1 96 ? 0.675 9.219 14.778 1.00 84.56 96 ASN A CA 1
ATOM 747 C C . ASN A 1 96 ? 2.181 9.299 14.450 1.00 84.56 96 ASN A C 1
ATOM 749 O O . ASN A 1 96 ? 2.772 8.290 14.068 1.00 84.56 96 ASN A O 1
ATOM 753 N N . ASP A 1 97 ? 2.809 10.459 14.678 1.00 84.94 97 ASP A N 1
ATOM 754 C CA . ASP A 1 97 ? 4.252 10.685 14.486 1.00 84.94 97 ASP A CA 1
ATOM 755 C C . ASP A 1 97 ? 5.131 9.578 15.087 1.00 84.94 97 ASP A C 1
ATOM 757 O O . ASP A 1 97 ? 6.034 9.085 14.425 1.00 84.94 97 ASP A O 1
ATOM 761 N N . ALA A 1 98 ? 4.841 9.131 16.311 1.00 86.50 98 ALA A N 1
ATOM 762 C CA . ALA A 1 98 ? 5.626 8.104 16.992 1.00 86.50 98 ALA A CA 1
ATOM 763 C C . ALA A 1 98 ? 5.534 6.730 16.307 1.00 86.50 98 ALA A C 1
ATOM 765 O O . ALA A 1 98 ? 6.515 5.989 16.275 1.00 86.50 98 ALA A O 1
ATOM 766 N N . VAL A 1 99 ? 4.364 6.391 15.754 1.00 87.12 99 VAL A N 1
ATOM 767 C CA . VAL A 1 99 ? 4.169 5.145 14.997 1.00 87.12 99 VAL A CA 1
ATOM 768 C C . VAL A 1 99 ? 4.900 5.241 13.663 1.00 87.12 99 VAL A C 1
ATOM 770 O O . VAL A 1 99 ? 5.604 4.311 13.286 1.00 87.12 99 VAL A O 1
ATOM 773 N N . TYR A 1 100 ? 4.794 6.384 12.984 1.00 85.81 100 TYR A N 1
ATOM 774 C CA . TYR A 1 100 ? 5.492 6.616 11.725 1.00 85.81 100 TYR A CA 1
ATOM 775 C C . TYR A 1 100 ? 7.018 6.594 11.885 1.00 85.81 100 TYR A C 1
ATOM 777 O O . TYR A 1 100 ? 7.703 5.919 11.122 1.00 85.81 100 TYR A O 1
ATOM 785 N N . ASP A 1 101 ? 7.559 7.274 12.899 1.00 87.06 101 ASP A N 1
ATOM 786 C CA . ASP A 1 101 ? 8.995 7.276 13.194 1.00 87.06 101 ASP A CA 1
ATOM 787 C C . ASP A 1 101 ? 9.502 5.870 13.524 1.00 87.06 101 ASP A C 1
ATOM 789 O O . ASP A 1 101 ? 10.596 5.489 13.107 1.00 87.06 101 ASP A O 1
ATOM 793 N N . HIS A 1 102 ? 8.694 5.075 14.226 1.00 87.00 102 HIS A N 1
ATOM 794 C CA . HIS A 1 102 ? 9.009 3.683 14.509 1.00 87.00 102 HIS A CA 1
ATOM 795 C C . HIS A 1 102 ? 9.030 2.821 13.239 1.00 87.00 102 HIS A C 1
ATOM 797 O O . HIS A 1 102 ? 10.026 2.143 13.008 1.00 87.00 102 HIS A O 1
ATOM 803 N N . VAL A 1 103 ? 8.004 2.906 12.382 1.00 88.06 103 VAL A N 1
ATOM 804 C CA . VAL A 1 103 ? 7.971 2.201 11.085 1.00 88.06 103 VAL A CA 1
ATOM 805 C C . VAL A 1 103 ? 9.155 2.602 10.215 1.00 88.06 103 VAL A C 1
ATOM 807 O O . VAL A 1 103 ? 9.858 1.750 9.680 1.00 88.06 103 VAL A O 1
ATOM 810 N N . ARG A 1 104 ? 9.430 3.904 10.113 1.00 86.00 104 ARG A N 1
ATOM 811 C CA . ARG A 1 104 ? 10.573 4.415 9.358 1.00 86.00 104 ARG A CA 1
ATOM 812 C C . ARG A 1 104 ? 11.890 3.879 9.914 1.00 86.00 104 ARG A C 1
ATOM 814 O O . ARG A 1 104 ? 12.773 3.533 9.135 1.00 86.00 104 ARG A O 1
ATOM 821 N N . SER A 1 105 ? 12.048 3.839 11.234 1.00 86.12 105 SER A N 1
ATOM 822 C CA . SER A 1 105 ? 13.241 3.277 11.870 1.00 86.12 105 SER A CA 1
ATOM 823 C C . SER A 1 105 ? 13.384 1.788 11.562 1.00 86.12 105 SER A C 1
ATOM 825 O O . SER A 1 105 ? 14.464 1.377 11.154 1.00 86.12 105 SER A O 1
ATOM 827 N N . ALA A 1 106 ? 12.309 1.010 11.711 1.00 86.62 106 ALA A N 1
ATOM 828 C CA . ALA A 1 106 ? 12.304 -0.429 11.464 1.00 86.62 106 ALA A CA 1
ATOM 829 C C . ALA A 1 106 ? 12.658 -0.744 10.006 1.00 86.62 106 ALA A C 1
ATOM 831 O O . ALA A 1 106 ? 13.561 -1.529 9.738 1.00 86.62 106 ALA A O 1
ATOM 832 N N . LEU A 1 107 ? 12.036 -0.045 9.057 1.00 84.94 107 LEU A N 1
ATOM 833 C CA . LEU A 1 107 ? 12.331 -0.213 7.638 1.00 84.94 107 LEU A CA 1
ATOM 834 C C . LEU A 1 107 ? 13.759 0.207 7.277 1.00 84.94 107 LEU A C 1
ATOM 836 O O . LEU A 1 107 ? 14.403 -0.488 6.512 1.00 84.94 107 LEU A O 1
ATOM 840 N N . ASN A 1 108 ? 14.305 1.292 7.839 1.00 79.94 108 ASN A N 1
ATOM 841 C CA . ASN A 1 108 ? 15.709 1.653 7.579 1.00 79.94 108 ASN A CA 1
ATOM 842 C C . ASN A 1 108 ? 16.714 0.658 8.185 1.00 79.94 108 ASN A C 1
ATOM 844 O O . ASN A 1 108 ? 17.841 0.560 7.704 1.00 79.94 108 ASN A O 1
ATOM 848 N N . GLU A 1 109 ? 16.343 -0.046 9.255 1.00 77.69 109 GLU A N 1
ATOM 849 C CA . GLU A 1 109 ? 17.153 -1.130 9.821 1.00 77.69 109 GLU A CA 1
ATOM 850 C C . GLU A 1 109 ? 17.090 -2.391 8.942 1.00 77.69 109 GLU A C 1
ATOM 852 O O . GLU A 1 109 ? 18.075 -3.116 8.779 1.00 77.69 109 GLU A O 1
ATOM 857 N N . ILE A 1 110 ? 15.938 -2.606 8.316 1.00 65.44 110 ILE A N 1
ATOM 858 C CA . ILE A 1 110 ? 15.653 -3.689 7.390 1.00 65.44 110 ILE A CA 1
ATOM 859 C C . ILE A 1 110 ? 16.172 -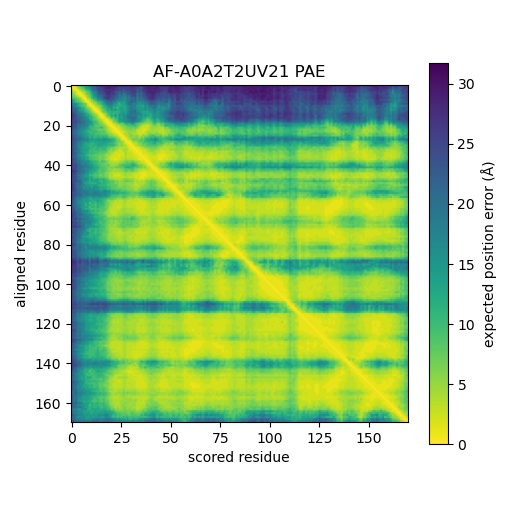3.303 5.995 1.00 65.44 110 ILE A C 1
ATOM 861 O O . ILE A 1 110 ? 15.488 -2.745 5.148 1.00 65.44 110 ILE A O 1
ATOM 865 N N . MET A 1 111 ? 17.434 -3.627 5.721 1.00 57.00 111 MET A N 1
ATOM 866 C CA . MET A 1 111 ? 18.082 -3.344 4.426 1.00 57.00 111 MET A CA 1
ATOM 867 C C . MET A 1 111 ? 17.584 -4.229 3.258 1.00 57.00 111 MET A C 1
ATOM 869 O O . MET A 1 111 ? 18.263 -4.315 2.236 1.00 57.00 111 MET A O 1
ATOM 873 N N . VAL A 1 112 ? 16.475 -4.964 3.418 1.00 58.88 112 VAL A N 1
ATOM 874 C CA . VAL A 1 112 ? 15.973 -5.933 2.429 1.00 58.88 112 VAL A CA 1
ATOM 875 C C . VAL A 1 112 ? 14.442 -5.850 2.338 1.00 58.88 112 VAL A C 1
ATOM 877 O O . VAL A 1 112 ? 13.784 -6.062 3.359 1.00 58.88 112 VAL A O 1
ATOM 880 N N . PRO A 1 113 ? 13.862 -5.650 1.136 1.00 54.25 113 PRO A N 1
ATOM 881 C CA . PRO A 1 113 ? 12.412 -5.555 0.922 1.00 54.25 113 PRO A CA 1
ATOM 882 C C . PRO A 1 113 ? 11.594 -6.723 1.488 1.00 54.25 113 PRO A C 1
ATOM 884 O O . PRO A 1 113 ? 10.428 -6.550 1.808 1.00 54.25 113 PRO A O 1
ATOM 887 N N . VAL A 1 114 ? 12.201 -7.899 1.668 1.00 57.06 114 VAL A N 1
ATOM 888 C CA . VAL A 1 114 ? 11.545 -9.116 2.176 1.00 57.06 114 VAL A CA 1
ATOM 889 C C . VAL A 1 114 ? 10.949 -8.950 3.583 1.00 57.06 114 VAL A C 1
ATOM 891 O O . VAL A 1 114 ? 9.997 -9.652 3.893 1.00 57.06 114 VAL A O 1
ATOM 894 N N . TYR A 1 115 ? 11.441 -8.024 4.417 1.00 74.75 115 TYR A N 1
ATOM 895 C CA . TYR A 1 115 ? 10.863 -7.811 5.758 1.00 74.75 115 TYR A CA 1
ATOM 896 C C . TYR A 1 115 ? 9.970 -6.569 5.860 1.00 74.75 115 TYR A C 1
ATOM 898 O O . TYR A 1 115 ? 9.626 -6.153 6.965 1.00 74.75 115 TYR A O 1
ATOM 906 N N . ILE A 1 116 ? 9.575 -5.957 4.733 1.00 84.38 116 ILE A N 1
ATOM 907 C CA . ILE A 1 116 ? 8.568 -4.889 4.785 1.00 84.38 116 ILE A CA 1
ATOM 908 C C . ILE A 1 116 ? 7.246 -5.418 5.353 1.00 84.38 116 ILE A C 1
ATOM 910 O O . ILE A 1 116 ? 6.597 -4.698 6.103 1.00 84.38 116 ILE A O 1
ATOM 914 N N . ASP A 1 117 ? 6.898 -6.676 5.066 1.00 86.81 117 ASP A N 1
ATOM 915 C CA . ASP A 1 117 ? 5.695 -7.332 5.584 1.00 86.81 117 ASP A CA 1
ATOM 916 C C . ASP A 1 117 ? 5.650 -7.335 7.100 1.00 86.81 117 ASP A C 1
ATOM 918 O O . ASP A 1 117 ? 4.658 -6.886 7.655 1.00 86.81 117 ASP A O 1
ATOM 922 N N . ASP A 1 118 ? 6.740 -7.729 7.762 1.00 88.00 118 ASP A N 1
ATOM 923 C CA . ASP A 1 118 ? 6.817 -7.747 9.226 1.00 88.00 118 ASP A CA 1
ATOM 924 C C . ASP A 1 118 ? 6.570 -6.347 9.813 1.00 88.00 118 ASP A C 1
ATOM 926 O O . ASP A 1 118 ? 5.883 -6.187 10.820 1.00 88.00 118 ASP A O 1
ATOM 930 N N . VAL A 1 119 ? 7.076 -5.295 9.158 1.00 90.19 119 VAL A N 1
ATOM 931 C CA . VAL A 1 119 ? 6.831 -3.923 9.620 1.00 90.19 119 VAL A CA 1
ATOM 932 C C . VAL A 1 119 ? 5.387 -3.486 9.375 1.00 90.19 119 VAL A C 1
ATOM 934 O O . VAL A 1 119 ? 4.826 -2.755 10.195 1.00 90.19 119 VAL A O 1
ATOM 937 N N . ILE A 1 120 ? 4.778 -3.883 8.254 1.00 91.88 120 ILE A N 1
ATOM 938 C CA . ILE A 1 120 ? 3.375 -3.548 7.969 1.00 91.88 120 ILE A CA 1
ATOM 939 C C . ILE A 1 120 ? 2.427 -4.358 8.859 1.00 91.88 120 ILE A C 1
ATOM 941 O O . ILE A 1 120 ? 1.406 -3.826 9.297 1.00 91.88 120 ILE A O 1
ATOM 945 N N . ASP A 1 121 ? 2.799 -5.585 9.202 1.00 92.12 121 ASP A N 1
ATOM 946 C CA . ASP A 1 121 ? 2.118 -6.425 10.175 1.00 92.12 121 ASP A CA 1
ATOM 947 C C . ASP A 1 121 ? 2.090 -5.738 11.548 1.00 92.12 121 ASP A C 1
ATOM 949 O O . ASP A 1 121 ? 1.020 -5.425 12.072 1.00 92.12 121 ASP A O 1
ATOM 953 N N . GLU A 1 122 ? 3.251 -5.318 12.061 1.00 91.12 122 GLU A N 1
ATOM 954 C CA . GLU A 1 122 ? 3.338 -4.534 13.300 1.00 91.12 122 GLU A CA 1
ATOM 955 C C . GLU A 1 122 ? 2.629 -3.169 13.220 1.00 91.12 122 GLU A C 1
ATOM 957 O O . GLU A 1 122 ? 2.182 -2.620 14.235 1.00 91.12 122 GLU A O 1
ATOM 962 N N . LEU A 1 123 ? 2.573 -2.555 12.034 1.00 91.44 123 LEU A N 1
ATOM 963 C CA . LEU A 1 123 ? 1.822 -1.320 11.814 1.00 91.44 123 LEU A CA 1
ATOM 964 C C . LEU A 1 123 ? 0.318 -1.573 11.933 1.00 91.44 123 LEU A C 1
ATOM 966 O O . LEU A 1 123 ? -0.382 -0.712 12.470 1.00 91.44 123 LEU A O 1
ATOM 970 N N . SER A 1 124 ? -0.170 -2.723 11.462 1.00 92.69 124 SER A N 1
ATOM 971 C CA . SER A 1 124 ? -1.590 -3.084 11.491 1.00 92.69 124 SER A CA 1
ATOM 972 C C . SER A 1 124 ? -2.145 -3.161 12.919 1.00 92.69 124 SER A C 1
ATOM 974 O O . SER A 1 124 ? -3.256 -2.701 13.154 1.00 92.69 124 SER A O 1
ATOM 976 N N . GLU A 1 125 ? -1.336 -3.574 13.901 1.00 92.62 125 GLU A N 1
ATOM 977 C CA . GLU A 1 125 ? -1.686 -3.541 15.336 1.00 92.62 125 GLU A CA 1
ATOM 978 C C . GLU A 1 125 ? -1.839 -2.108 15.896 1.00 92.62 125 GLU A C 1
ATOM 980 O O . GLU A 1 125 ? -2.429 -1.876 16.956 1.00 92.62 125 GLU A O 1
ATOM 985 N N . LYS A 1 126 ? -1.248 -1.115 15.220 1.00 90.56 126 LYS A N 1
ATOM 986 C CA . LYS A 1 126 ? -1.128 0.278 15.693 1.00 90.56 126 LYS A CA 1
ATOM 987 C C . LYS A 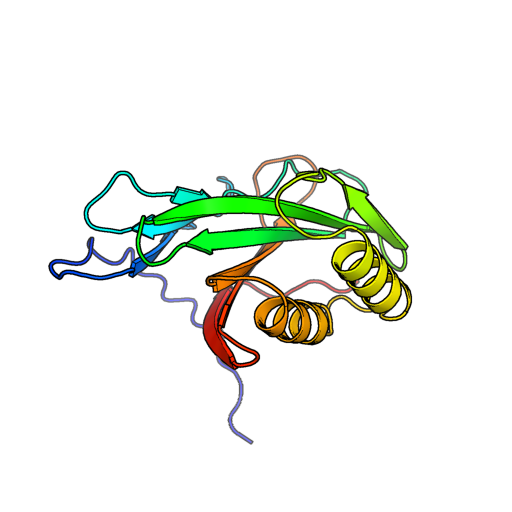1 126 ? -2.082 1.234 14.976 1.00 90.56 126 LYS A C 1
ATOM 989 O O . LYS A 1 126 ? -2.209 2.390 15.396 1.00 90.56 126 LYS A O 1
ATOM 994 N N . VAL A 1 127 ? -2.746 0.792 13.908 1.00 88.50 127 VAL A N 1
ATOM 995 C CA . VAL A 1 127 ? -3.728 1.577 13.146 1.00 88.50 127 VAL A CA 1
ATOM 996 C C . VAL A 1 127 ? -5.118 0.957 13.259 1.00 88.50 127 VAL A C 1
ATOM 998 O O . VAL A 1 127 ? -5.272 -0.214 13.561 1.00 88.50 127 VAL A O 1
ATOM 1001 N N . SER A 1 128 ? -6.159 1.764 13.052 1.00 88.50 128 SER A N 1
ATOM 1002 C CA . SER A 1 128 ? -7.536 1.255 13.017 1.00 88.50 128 SER A CA 1
ATOM 1003 C C . SER A 1 128 ? -7.953 0.950 11.582 1.00 88.50 128 SER A C 1
ATOM 1005 O O . SER A 1 128 ? -7.873 1.827 10.722 1.00 88.50 128 SER A O 1
ATOM 1007 N N . GLY A 1 129 ? -8.427 -0.269 11.338 1.00 89.44 129 GLY A N 1
ATOM 1008 C CA . GLY A 1 129 ? -8.750 -0.765 10.000 1.00 89.44 129 GLY A CA 1
ATOM 1009 C C . GLY A 1 129 ? -7.606 -1.579 9.401 1.00 89.44 129 GLY A C 1
ATOM 1010 O O . GLY A 1 129 ? -6.635 -1.895 10.079 1.00 89.44 129 GLY A O 1
ATOM 1011 N N . LEU A 1 130 ? -7.728 -1.905 8.119 1.00 91.75 130 LEU A N 1
ATOM 1012 C CA . LEU A 1 130 ? -6.795 -2.787 7.428 1.00 91.75 130 LEU A CA 1
ATOM 1013 C C . LEU A 1 130 ? -5.549 -2.021 6.995 1.00 91.75 130 LEU A C 1
ATOM 1015 O O . LEU A 1 130 ? -5.668 -0.950 6.392 1.00 91.75 130 LEU A O 1
ATOM 1019 N N . ALA A 1 131 ? -4.372 -2.588 7.237 1.00 92.88 131 ALA A N 1
ATOM 1020 C CA . ALA A 1 131 ? -3.126 -2.112 6.651 1.00 92.88 131 ALA A CA 1
ATOM 1021 C C . ALA A 1 131 ? -2.876 -2.858 5.339 1.00 92.88 131 ALA A C 1
ATOM 1023 O O . ALA A 1 131 ? -2.862 -4.083 5.298 1.00 92.88 131 ALA A O 1
ATOM 1024 N N . VAL A 1 132 ? -2.698 -2.118 4.251 1.00 92.19 132 VAL A N 1
ATOM 1025 C CA . VAL A 1 132 ? -2.514 -2.677 2.913 1.00 92.19 132 VAL A CA 1
ATOM 1026 C C . VAL A 1 132 ? -1.151 -2.274 2.399 1.00 92.19 132 VAL A C 1
ATOM 1028 O O . VAL A 1 132 ? -0.846 -1.084 2.322 1.00 92.19 132 VAL A O 1
ATOM 1031 N N . LEU A 1 133 ? -0.373 -3.266 1.993 1.00 92.12 133 LEU A N 1
ATOM 1032 C CA . LEU A 1 133 ? 0.855 -3.103 1.243 1.00 92.12 133 LEU A CA 1
ATOM 1033 C C . LEU A 1 133 ? 0.583 -3.389 -0.235 1.00 92.12 133 LEU A C 1
ATOM 1035 O O . LEU A 1 133 ? 0.037 -4.431 -0.592 1.00 92.12 133 LEU A O 1
ATOM 1039 N N . HIS A 1 134 ? 0.976 -2.459 -1.096 1.00 90.94 134 HIS A N 1
ATOM 1040 C CA . HIS A 1 134 ? 1.030 -2.607 -2.549 1.00 90.94 134 HIS A CA 1
ATOM 1041 C C . HIS A 1 134 ? 2.488 -2.454 -2.974 1.00 90.94 134 HIS A C 1
ATOM 1043 O O . HIS A 1 134 ? 3.089 -1.409 -2.739 1.00 90.94 134 HIS A O 1
ATOM 1049 N N . THR A 1 135 ? 3.061 -3.499 -3.558 1.00 89.88 135 THR A N 1
ATOM 1050 C CA . THR A 1 135 ? 4.444 -3.532 -4.037 1.00 89.88 135 THR A CA 1
ATOM 1051 C C . THR A 1 135 ? 4.442 -3.681 -5.550 1.00 89.88 135 THR A C 1
ATOM 1053 O O . THR A 1 135 ? 3.743 -4.542 -6.080 1.00 89.88 135 THR A O 1
ATOM 1056 N N . ALA A 1 136 ? 5.237 -2.879 -6.254 1.00 88.62 136 ALA A N 1
ATOM 1057 C CA . ALA A 1 136 ? 5.415 -3.003 -7.698 1.00 88.62 136 ALA A CA 1
ATOM 1058 C C . ALA A 1 136 ? 6.864 -2.730 -8.127 1.00 88.62 136 ALA A C 1
ATOM 1060 O O . ALA A 1 136 ? 7.519 -1.842 -7.580 1.00 88.62 136 ALA A O 1
ATOM 1061 N N . GLN A 1 137 ? 7.329 -3.467 -9.137 1.00 87.38 137 GLN A N 1
ATOM 1062 C CA . GLN A 1 137 ? 8.588 -3.246 -9.859 1.00 87.38 137 GLN A CA 1
ATOM 1063 C C . GLN A 1 137 ? 8.271 -2.915 -11.314 1.00 87.38 137 GLN A C 1
ATOM 1065 O O . GLN A 1 137 ? 7.384 -3.531 -11.912 1.00 87.38 137 GLN A O 1
ATOM 1070 N N . TYR A 1 138 ? 9.003 -1.963 -11.888 1.00 84.94 138 TYR A N 1
ATOM 1071 C CA . TYR A 1 138 ? 8.759 -1.461 -13.238 1.00 84.94 138 TYR A CA 1
ATOM 1072 C C . TYR A 1 138 ? 9.964 -1.667 -14.156 1.00 84.94 138 TYR A C 1
ATOM 1074 O O . TYR A 1 138 ? 11.110 -1.564 -13.727 1.00 84.94 138 TYR A O 1
ATOM 1082 N N . ASP A 1 139 ? 9.699 -1.916 -15.441 1.00 82.25 139 ASP A N 1
ATOM 1083 C CA . ASP A 1 139 ? 10.712 -1.961 -16.504 1.00 82.25 139 ASP A CA 1
ATOM 1084 C C . ASP A 1 139 ? 11.050 -0.522 -16.945 1.00 82.25 139 ASP A C 1
ATOM 1086 O O . ASP A 1 139 ? 10.701 -0.052 -18.033 1.00 82.25 139 ASP A O 1
ATOM 1090 N N . GLY A 1 140 ? 11.647 0.241 -16.025 1.00 77.69 140 GLY A N 1
ATOM 1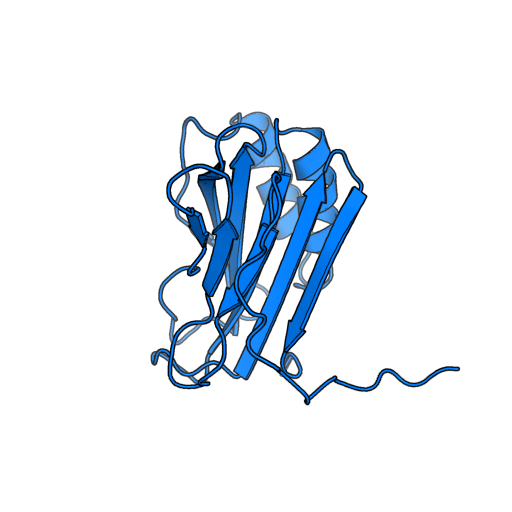091 C CA . GLY A 1 140 ? 12.012 1.646 -16.207 1.00 77.69 140 GLY A CA 1
ATOM 1092 C C . GLY A 1 140 ? 10.935 2.650 -15.773 1.00 77.69 140 GLY A C 1
ATOM 1093 O O . GLY A 1 140 ? 10.237 2.471 -14.783 1.00 77.69 140 GLY A O 1
ATOM 1094 N N . THR A 1 141 ? 10.826 3.774 -16.491 1.00 73.31 141 THR A N 1
ATOM 1095 C CA . THR A 1 141 ? 9.944 4.902 -16.107 1.00 73.31 141 THR A CA 1
ATOM 1096 C C . THR A 1 141 ? 8.516 4.791 -16.643 1.00 73.31 141 THR A C 1
ATOM 1098 O O . THR A 1 141 ? 7.718 5.711 -16.470 1.00 73.31 141 THR A O 1
ATOM 1101 N N . GLY A 1 142 ? 8.223 3.740 -17.409 1.00 74.50 142 GLY A N 1
ATOM 1102 C CA . GLY A 1 142 ? 6.907 3.504 -17.995 1.00 74.50 142 GLY A CA 1
ATOM 1103 C C . GLY A 1 142 ? 5.959 2.812 -17.016 1.00 74.50 142 GLY A C 1
ATOM 1104 O O . GLY A 1 142 ? 6.399 2.295 -15.995 1.00 74.50 142 GLY A O 1
ATOM 1105 N N . PRO A 1 143 ? 4.655 2.742 -17.335 1.00 75.06 143 PRO A N 1
ATOM 1106 C CA . PRO A 1 143 ? 3.695 1.974 -16.541 1.00 75.06 143 PRO A CA 1
ATOM 1107 C C . PRO A 1 143 ? 3.939 0.459 -16.608 1.00 75.06 143 PRO A C 1
ATOM 1109 O O . PRO A 1 143 ? 3.266 -0.279 -15.894 1.00 75.06 143 PRO A O 1
ATOM 1112 N N . THR A 1 144 ? 4.865 0.014 -17.467 1.00 83.06 144 THR A N 1
ATOM 1113 C CA . THR A 1 144 ? 5.172 -1.393 -17.678 1.00 83.06 144 THR A CA 1
ATOM 1114 C C . THR A 1 144 ? 5.816 -1.999 -16.442 1.00 83.06 144 THR A C 1
ATOM 1116 O O . THR A 1 144 ? 6.912 -1.597 -16.054 1.00 83.06 144 THR A O 1
ATOM 1119 N N . TRP A 1 145 ? 5.138 -2.961 -15.825 1.00 84.69 145 TRP A N 1
ATOM 1120 C CA . TRP A 1 145 ? 5.577 -3.597 -14.586 1.00 84.69 145 TRP A CA 1
ATOM 1121 C C . TRP A 1 145 ? 6.026 -5.045 -14.808 1.00 84.69 145 TRP A C 1
ATOM 1123 O O . TRP A 1 145 ? 5.531 -5.751 -15.692 1.00 84.69 145 TRP A O 1
ATOM 1133 N N . THR A 1 146 ? 7.007 -5.478 -14.018 1.00 84.62 146 THR A N 1
ATOM 1134 C CA . THR A 1 146 ? 7.594 -6.830 -14.068 1.00 84.62 146 THR A CA 1
ATOM 1135 C C . THR A 1 146 ? 7.188 -7.680 -12.871 1.00 84.62 146 THR A C 1
ATOM 1137 O O . THR A 1 146 ? 7.076 -8.899 -13.003 1.00 84.62 146 THR A O 1
ATOM 1140 N N . TYR A 1 147 ? 6.922 -7.030 -11.738 1.00 85.38 147 TYR A N 1
ATOM 1141 C CA . TYR A 1 147 ? 6.500 -7.654 -10.495 1.00 85.38 147 TYR A CA 1
ATOM 1142 C C . TYR A 1 147 ? 5.419 -6.819 -9.816 1.00 85.38 147 TYR A C 1
ATOM 1144 O O . TYR A 1 147 ? 5.461 -5.584 -9.838 1.00 85.38 147 TYR A O 1
ATOM 1152 N N . PHE A 1 148 ? 4.464 -7.498 -9.196 1.00 86.00 148 PHE A N 1
ATOM 1153 C CA . PHE A 1 148 ? 3.425 -6.881 -8.391 1.00 86.00 148 PHE A CA 1
ATOM 1154 C C . PHE A 1 148 ? 3.041 -7.806 -7.239 1.00 86.00 148 PHE A C 1
ATOM 1156 O O . PHE A 1 148 ? 2.879 -9.005 -7.434 1.00 86.00 148 PHE A O 1
ATOM 1163 N N . ARG A 1 149 ? 2.842 -7.246 -6.048 1.00 88.06 149 ARG A N 1
ATOM 1164 C CA . ARG A 1 149 ? 2.297 -7.969 -4.900 1.00 88.06 149 ARG A CA 1
ATOM 1165 C C . ARG A 1 149 ? 1.385 -7.066 -4.099 1.00 88.06 149 ARG A C 1
ATOM 1167 O O . ARG A 1 149 ? 1.650 -5.870 -3.965 1.00 88.06 149 ARG A O 1
ATOM 1174 N N . THR A 1 150 ? 0.353 -7.634 -3.496 1.00 89.19 150 THR A N 1
ATOM 1175 C CA . THR A 1 150 ? -0.377 -6.960 -2.429 1.00 89.19 150 THR A CA 1
ATOM 1176 C C . THR A 1 150 ? -0.574 -7.870 -1.233 1.00 89.19 150 THR A C 1
ATOM 1178 O O . THR A 1 150 ? -0.794 -9.067 -1.388 1.00 89.19 150 THR A O 1
ATOM 1181 N N . SER A 1 151 ? -0.508 -7.277 -0.046 1.00 90.81 151 SER A N 1
ATOM 1182 C CA . SER A 1 151 ? -0.727 -7.956 1.226 1.00 90.81 151 SER A CA 1
ATOM 1183 C C . SER A 1 151 ? -1.653 -7.090 2.082 1.00 90.81 151 SER A C 1
ATOM 1185 O O . SER A 1 151 ? -1.486 -5.869 2.146 1.00 90.81 151 SER A O 1
ATOM 1187 N N . VAL A 1 152 ? -2.655 -7.702 2.711 1.00 90.31 152 VAL A N 1
ATOM 1188 C CA . VAL A 1 152 ? -3.650 -7.033 3.561 1.00 90.31 152 VAL A CA 1
ATOM 1189 C C . VAL A 1 152 ? -3.571 -7.616 4.963 1.00 90.31 152 VAL A C 1
ATOM 1191 O O . VAL A 1 152 ? -3.749 -8.821 5.136 1.00 90.31 152 VAL A O 1
ATOM 1194 N N . PHE A 1 153 ? -3.357 -6.757 5.952 1.00 92.56 153 PHE A N 1
ATOM 1195 C CA . PHE A 1 153 ? -3.183 -7.111 7.356 1.00 92.56 153 PHE A CA 1
ATOM 1196 C C . PHE A 1 153 ? -4.282 -6.496 8.226 1.00 92.56 153 PHE A C 1
ATOM 1198 O O . PHE A 1 153 ? -4.737 -5.376 7.969 1.00 92.56 153 PHE A O 1
ATOM 1205 N N . ASP A 1 154 ? -4.671 -7.216 9.274 1.00 93.19 154 ASP A N 1
ATOM 1206 C CA . ASP A 1 154 ? -5.581 -6.762 10.328 1.00 93.19 154 ASP A CA 1
ATOM 1207 C C . ASP A 1 154 ? -5.071 -7.254 11.683 1.00 93.19 154 ASP A C 1
ATOM 1209 O O . ASP A 1 154 ? -4.912 -8.459 11.873 1.00 93.19 154 ASP A O 1
ATOM 1213 N N . ASP A 1 155 ? -4.803 -6.322 12.599 1.00 92.94 155 ASP A N 1
ATOM 1214 C CA . ASP A 1 155 ? -4.384 -6.598 13.983 1.00 92.94 155 ASP A CA 1
ATOM 1215 C C . ASP A 1 155 ? -3.281 -7.674 14.107 1.00 92.94 155 ASP A C 1
ATOM 1217 O O . ASP A 1 155 ? -3.427 -8.675 14.812 1.00 92.94 155 ASP A O 1
ATOM 1221 N N . GLY A 1 156 ? -2.185 -7.503 13.365 1.00 89.88 156 GLY A N 1
ATOM 1222 C CA . GLY A 1 156 ? -1.035 -8.412 13.396 1.00 89.88 156 GLY A CA 1
ATOM 1223 C C . GLY A 1 156 ? -1.259 -9.730 12.640 1.00 89.88 156 GLY A C 1
ATOM 1224 O O . GLY A 1 156 ? -0.632 -10.747 1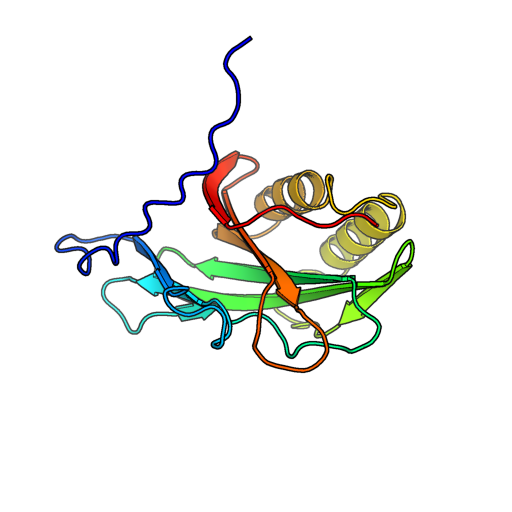2.943 1.00 89.88 156 GLY A O 1
ATOM 1225 N N . THR A 1 157 ? -2.243 -9.777 11.735 1.00 87.69 157 THR A N 1
ATOM 1226 C CA . THR A 1 157 ? -2.583 -10.984 10.973 1.00 87.69 157 THR A CA 1
ATOM 1227 C C . THR A 1 157 ? -2.707 -10.695 9.481 1.00 87.69 157 THR A C 1
ATOM 1229 O O . THR A 1 157 ? -3.525 -9.878 9.062 1.00 87.69 157 THR A O 1
ATOM 1232 N N . LEU A 1 158 ? -1.971 -11.450 8.658 1.00 87.50 158 LEU A N 1
ATOM 1233 C CA . LEU A 1 158 ? -2.147 -11.476 7.204 1.00 87.50 158 LEU A CA 1
ATOM 1234 C C . LEU A 1 158 ? -3.503 -12.102 6.835 1.00 87.50 158 LEU A C 1
ATOM 1236 O O . LEU A 1 158 ? -3.741 -13.288 7.075 1.00 87.50 158 LEU A O 1
ATOM 1240 N N . LEU A 1 159 ? -4.385 -11.308 6.230 1.00 86.12 159 LEU A N 1
ATOM 1241 C CA . LEU A 1 159 ? -5.711 -11.734 5.775 1.00 86.12 159 LEU A CA 1
ATOM 1242 C C . LEU A 1 159 ? -5.723 -12.177 4.312 1.00 86.12 159 LEU A C 1
ATOM 1244 O O . LEU A 1 159 ? -6.416 -13.134 3.963 1.00 86.12 159 LEU A O 1
ATOM 1248 N N . LEU A 1 160 ? -5.001 -11.452 3.458 1.00 84.81 160 LEU A N 1
ATOM 1249 C CA . LEU A 1 160 ? -4.961 -11.682 2.017 1.00 84.81 160 LEU A CA 1
ATOM 1250 C C . LEU A 1 160 ? -3.572 -11.372 1.481 1.00 84.81 160 LEU A C 1
ATOM 1252 O O . LEU A 1 160 ? -2.974 -10.366 1.853 1.00 84.81 160 LEU A O 1
ATOM 1256 N N . GLU A 1 161 ? -3.109 -12.212 0.567 1.00 85.69 161 GLU A N 1
ATOM 1257 C CA . GLU A 1 161 ? -1.907 -11.989 -0.223 1.00 85.69 161 GLU A CA 1
ATOM 1258 C C . GLU A 1 161 ? -2.165 -12.438 -1.657 1.00 85.69 161 GLU A C 1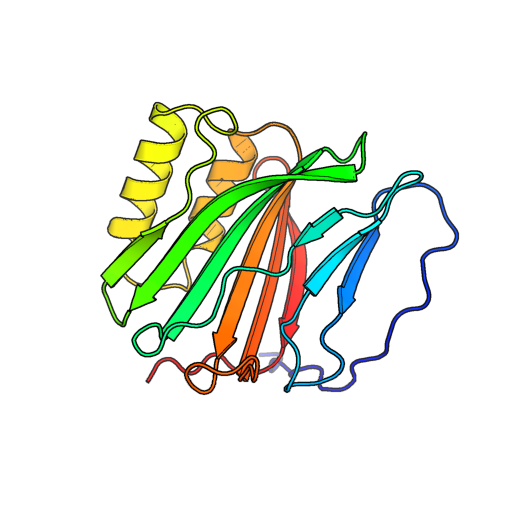
ATOM 1260 O O . GLU A 1 161 ? -2.805 -13.469 -1.880 1.00 85.69 161 GLU A O 1
ATOM 1265 N N . ASP A 1 162 ? -1.672 -11.655 -2.609 1.00 83.50 162 ASP A N 1
ATOM 1266 C CA . ASP A 1 162 ? -1.628 -12.031 -4.016 1.00 83.50 162 ASP A CA 1
ATOM 1267 C C . ASP A 1 162 ? -0.354 -11.471 -4.659 1.00 83.50 162 ASP A C 1
ATOM 1269 O O . ASP A 1 162 ? 0.125 -10.394 -4.287 1.00 83.50 162 ASP A O 1
ATOM 1273 N N . GLU A 1 163 ? 0.200 -12.207 -5.615 1.00 82.50 163 GLU A N 1
ATOM 1274 C CA . GLU A 1 163 ? 1.529 -11.980 -6.179 1.00 82.50 163 GLU A CA 1
ATOM 1275 C C . GLU A 1 163 ? 1.559 -12.318 -7.670 1.00 82.50 163 GLU A C 1
ATOM 1277 O O . GLU A 1 163 ? 1.004 -13.321 -8.117 1.00 82.50 163 GLU A O 1
ATOM 1282 N N . TYR A 1 164 ? 2.265 -11.497 -8.444 1.00 76.06 164 TYR A N 1
ATOM 1283 C CA . TYR A 1 164 ? 2.525 -11.727 -9.853 1.00 76.06 164 TYR A CA 1
ATOM 1284 C C . TYR A 1 164 ? 3.984 -11.463 -10.209 1.00 76.06 164 TYR A C 1
ATOM 1286 O O . TYR A 1 164 ? 4.553 -10.418 -9.880 1.00 76.06 164 TYR A O 1
ATOM 1294 N N . GLY A 1 165 ? 4.526 -12.360 -11.033 1.00 72.56 165 GLY A N 1
ATOM 1295 C CA . GLY A 1 165 ? 5.884 -12.277 -11.549 1.00 72.56 165 GLY A CA 1
ATOM 1296 C C . GLY A 1 165 ? 6.899 -12.838 -10.561 1.00 72.56 165 GLY A C 1
ATOM 1297 O O . GLY A 1 165 ? 6.554 -13.536 -9.613 1.00 72.56 165 GLY A O 1
ATOM 1298 N N . GLU A 1 166 ? 8.167 -12.544 -10.810 1.00 72.81 166 GLU A N 1
ATOM 1299 C CA . GLU A 1 166 ? 9.267 -12.861 -9.906 1.00 72.81 166 GLU A CA 1
ATOM 1300 C C . GLU A 1 166 ? 10.015 -11.556 -9.655 1.00 72.81 166 GLU A C 1
ATOM 1302 O O . GLU A 1 166 ? 10.345 -10.843 -10.606 1.00 72.81 166 GLU A O 1
ATOM 1307 N N . MET A 1 167 ? 10.215 -11.213 -8.382 1.00 66.19 167 MET A N 1
ATOM 1308 C CA . MET A 1 167 ? 10.958 -10.013 -8.011 1.00 66.19 167 MET A CA 1
ATOM 1309 C C . MET A 1 167 ? 12.416 -10.186 -8.442 1.00 66.19 167 MET A C 1
ATOM 1311 O O . MET A 1 167 ? 13.085 -11.125 -8.002 1.00 66.19 167 MET A 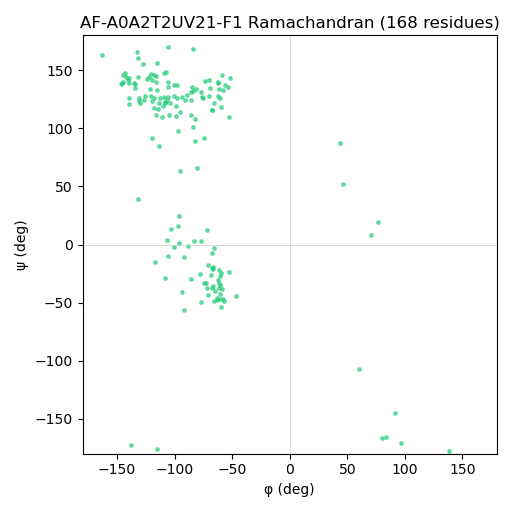O 1
ATOM 1315 N N . ASP A 1 168 ? 12.912 -9.283 -9.287 1.00 66.69 168 ASP A N 1
ATOM 1316 C CA . ASP A 1 168 ? 14.318 -9.296 -9.687 1.00 66.69 168 ASP A CA 1
ATOM 1317 C C . ASP A 1 168 ? 15.137 -8.515 -8.652 1.00 66.69 168 ASP A C 1
ATOM 1319 O O . ASP A 1 168 ? 14.979 -7.302 -8.517 1.00 66.69 168 ASP A O 1
ATOM 1323 N N . LEU A 1 169 ? 15.971 -9.232 -7.892 1.00 59.66 169 LEU A N 1
ATOM 1324 C CA . LEU A 1 169 ? 16.803 -8.710 -6.795 1.00 59.66 169 LEU A CA 1
ATOM 1325 C C . LEU A 1 169 ? 18.249 -8.397 -7.242 1.00 59.66 169 LEU A C 1
ATOM 1327 O O . LEU A 1 169 ? 19.173 -8.488 -6.426 1.00 59.66 169 LEU A O 1
ATOM 1331 N N . SER A 1 170 ? 18.462 -8.140 -8.537 1.00 52.94 170 SER A N 1
ATOM 1332 C CA . SER A 1 170 ? 19.789 -8.034 -9.170 1.00 52.94 170 SER A CA 1
ATOM 1333 C C . SER A 1 170 ? 20.655 -6.875 -8.685 1.00 52.94 170 SER A C 1
ATOM 1335 O O . SER A 1 170 ? 20.131 -5.744 -8.628 1.00 52.94 170 SER A O 1
#

Radius of gyration: 15.66 Å; Cα contacts (8 Å, |Δi|>4): 353; chains: 1; bounding box: 43×44×37 Å